Protein AF-W7JWD5-F1 (afdb_monomer_lite)

Secondary structure (DSSP, 8-state):
-HHHHHHHHHHHHHH--S-EEEETHHHHHHHT---TT-PPPEEEES--HHHHGGGSS-SS---TTSS-EEEEEETT-SSS-HHHHHHHHHTSPTTSEEEEEESS-TT-TT--GGGG-

InterPro domains:
  IPR029058 Alpha/Beta hydrolase fold [G3DSA:3.40.50.1820] (2-115)

Structure (mmCIF, N/CA/C/O backbone):
data_AF-W7JWD5-F1
#
_entry.id   AF-W7JWD5-F1
#
loop_
_atom_site.group_PDB
_atom_site.id
_atom_site.type_symbol
_atom_site.label_atom_id
_atom_site.label_alt_id
_atom_site.label_comp_id
_atom_site.label_asym_id
_atom_site.label_entity_id
_atom_site.label_seq_id
_atom_site.pdbx_PDB_ins_code
_atom_site.Cartn_x
_atom_site.Cartn_y
_atom_site.Cartn_z
_atom_site.occupancy
_atom_site.B_iso_or_equiv
_atom_site.auth_seq_id
_atom_site.auth_comp_id
_atom_site.auth_asym_id
_atom_site.auth_atom_id
_atom_site.pdbx_PDB_model_num
ATOM 1 N N . MET A 1 1 ? -1.777 18.213 -0.031 1.00 57.72 1 MET A N 1
ATOM 2 C CA . MET A 1 1 ? -2.114 16.847 0.436 1.00 57.72 1 MET A CA 1
ATOM 3 C C . MET A 1 1 ? -3.135 16.773 1.566 1.00 57.72 1 MET A C 1
ATOM 5 O O . MET A 1 1 ? -4.033 15.953 1.438 1.00 57.72 1 MET A O 1
ATOM 9 N N . LYS A 1 2 ? -3.100 17.628 2.608 1.00 61.34 2 LYS A N 1
ATOM 10 C CA . LYS A 1 2 ? -4.148 17.627 3.662 1.00 61.34 2 LYS A CA 1
ATOM 11 C C . LYS A 1 2 ? -5.584 17.686 3.100 1.00 61.34 2 LYS A C 1
ATOM 13 O O . LYS A 1 2 ? -6.471 17.011 3.607 1.00 61.34 2 LYS A O 1
ATOM 18 N N . LYS A 1 3 ? -5.796 18.429 2.003 1.00 74.75 3 LYS A N 1
ATOM 19 C CA . LYS A 1 3 ? -7.082 18.492 1.282 1.00 74.75 3 LYS A CA 1
ATOM 20 C C . LYS A 1 3 ? -7.479 17.156 0.632 1.00 74.75 3 LYS A C 1
ATOM 22 O O . LYS A 1 3 ? -8.638 16.781 0.725 1.00 74.75 3 LYS A O 1
ATOM 27 N N . SER A 1 4 ? -6.534 16.438 0.022 1.00 71.75 4 SER A N 1
ATOM 28 C CA . SER A 1 4 ? -6.775 15.158 -0.661 1.00 71.75 4 SER A CA 1
ATOM 29 C C . SER A 1 4 ? -7.137 14.043 0.321 1.00 71.75 4 SER A C 1
ATOM 31 O O . SER A 1 4 ? -8.101 13.329 0.083 1.00 71.75 4 SER A O 1
ATOM 33 N N . ILE A 1 5 ? -6.422 13.949 1.451 1.00 80.94 5 ILE A N 1
ATOM 34 C CA . ILE A 1 5 ? -6.737 12.991 2.525 1.00 80.94 5 ILE A CA 1
ATOM 35 C C . ILE A 1 5 ? -8.132 13.282 3.081 1.00 80.94 5 ILE A C 1
ATOM 37 O O . ILE A 1 5 ? -8.979 12.402 3.079 1.00 80.94 5 ILE A O 1
ATOM 41 N N . LYS A 1 6 ? -8.422 14.541 3.434 1.00 85.06 6 LYS A N 1
ATOM 42 C CA . LYS A 1 6 ? -9.740 14.931 3.956 1.00 85.06 6 LYS A CA 1
ATOM 43 C C . LYS A 1 6 ? -10.883 14.636 2.974 1.00 85.06 6 LYS A C 1
ATOM 45 O O . LYS A 1 6 ? -11.952 14.203 3.387 1.00 85.06 6 LYS A O 1
ATOM 50 N 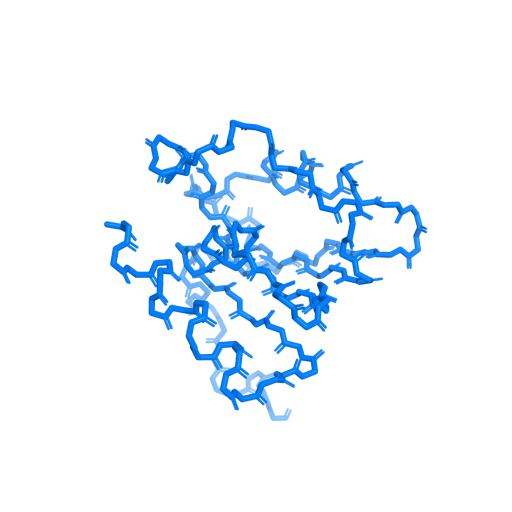N . GLN A 1 7 ? -10.672 14.862 1.676 1.00 87.44 7 GLN A N 1
ATOM 51 C CA . GLN A 1 7 ? -11.659 14.518 0.646 1.00 87.44 7 GLN A CA 1
ATOM 52 C C . GLN A 1 7 ? -11.851 13.002 0.513 1.00 87.44 7 GLN A C 1
ATOM 54 O O . GLN A 1 7 ? -12.981 12.544 0.360 1.00 87.44 7 GLN A O 1
ATOM 59 N N . ALA A 1 8 ? -10.770 12.225 0.583 1.00 88.62 8 ALA A N 1
ATOM 60 C CA . ALA A 1 8 ? -10.841 10.769 0.555 1.00 88.62 8 ALA A CA 1
ATOM 61 C C . ALA A 1 8 ? -11.554 10.215 1.800 1.00 88.62 8 ALA A C 1
ATOM 63 O O . ALA A 1 8 ? -12.441 9.381 1.656 1.00 88.62 8 ALA A O 1
ATOM 64 N N . GLU A 1 9 ? -11.264 10.741 2.994 1.00 91.25 9 GLU A N 1
ATOM 65 C CA . GLU A 1 9 ? -11.966 10.393 4.239 1.00 91.25 9 GLU A CA 1
ATOM 66 C C . GLU A 1 9 ? -13.470 10.664 4.136 1.00 91.25 9 GLU A C 1
ATOM 68 O O . GLU A 1 9 ? -14.274 9.802 4.478 1.00 91.25 9 GLU A O 1
ATOM 73 N N . GLN A 1 10 ? -13.860 11.829 3.604 1.00 91.44 10 GLN A N 1
ATOM 74 C CA . GLN A 1 10 ? -15.269 12.164 3.381 1.00 91.44 10 GLN A CA 1
ATOM 75 C C . GLN A 1 10 ? -15.954 11.174 2.435 1.00 91.44 10 GLN A C 1
ATOM 77 O O . GLN A 1 10 ? -17.085 10.772 2.690 1.00 91.44 10 GLN A O 1
ATOM 82 N N . ARG A 1 11 ? -15.278 10.760 1.356 1.00 91.25 11 ARG A N 1
ATOM 83 C CA . ARG A 1 11 ? -15.831 9.784 0.408 1.00 91.25 11 ARG A CA 1
ATOM 84 C C . ARG A 1 11 ? -15.942 8.392 1.014 1.00 91.25 11 ARG A C 1
ATOM 86 O O . ARG A 1 11 ? -16.990 7.778 0.875 1.00 91.25 11 ARG A O 1
ATOM 93 N N . VAL A 1 12 ? -14.912 7.913 1.710 1.00 93.06 12 VAL A N 1
ATOM 94 C CA . VAL A 1 12 ? -14.963 6.614 2.401 1.00 93.06 12 VAL A CA 1
ATOM 95 C C . VAL A 1 12 ? -16.081 6.606 3.440 1.00 93.06 12 VAL A C 1
ATOM 97 O O . VAL A 1 12 ? -16.812 5.630 3.529 1.00 93.06 12 VAL A O 1
ATOM 100 N N . GLN A 1 13 ? -16.271 7.704 4.174 1.00 92.44 13 GLN A N 1
ATOM 101 C CA . GLN A 1 13 ? -17.366 7.816 5.134 1.00 92.44 13 GLN A CA 1
ATOM 102 C C . GLN A 1 13 ? -18.746 7.846 4.458 1.00 92.44 13 GLN A C 1
ATOM 104 O O . GLN A 1 13 ? -19.688 7.267 4.985 1.00 92.44 13 GLN A O 1
ATOM 109 N N . MET A 1 14 ? -18.876 8.533 3.320 1.00 93.62 14 MET A N 1
ATOM 110 C CA . MET A 1 14 ? -20.146 8.671 2.601 1.00 93.62 14 MET A CA 1
ATOM 111 C C . MET A 1 14 ? -20.579 7.377 1.907 1.00 93.62 14 MET A C 1
ATOM 113 O O . MET A 1 14 ? -21.760 7.050 1.929 1.00 93.62 14 MET A O 1
ATOM 117 N N . TYR A 1 15 ? -19.642 6.679 1.265 1.00 94.06 15 TYR A N 1
ATOM 118 C CA . TYR A 1 15 ? -19.937 5.486 0.469 1.00 94.06 15 TYR A CA 1
ATOM 119 C C . TYR A 1 15 ? -19.786 4.176 1.247 1.00 94.06 15 TYR A C 1
ATOM 121 O O . TYR A 1 15 ? -20.250 3.155 0.761 1.00 94.06 15 TYR A O 1
ATOM 129 N N . ASP A 1 16 ? -19.128 4.208 2.410 1.00 93.31 16 ASP A N 1
ATOM 130 C CA . ASP A 1 16 ? -18.840 3.053 3.271 1.00 93.31 16 ASP A CA 1
ATOM 131 C C . ASP A 1 16 ? -18.414 1.785 2.503 1.00 93.31 16 ASP A C 1
ATOM 133 O O . ASP A 1 16 ? -19.027 0.730 2.649 1.00 93.31 16 ASP A O 1
ATOM 137 N N . PRO A 1 17 ? -17.376 1.868 1.652 1.00 95.31 17 PRO A N 1
ATOM 138 C CA . PRO A 1 17 ? -17.067 0.799 0.714 1.00 95.31 17 PRO A CA 1
ATOM 139 C C . PRO A 1 17 ? -16.616 -0.482 1.426 1.00 95.31 17 PRO A C 1
ATOM 141 O O . PRO A 1 17 ? -15.952 -0.425 2.465 1.00 95.31 17 PRO A O 1
ATOM 144 N N . ASP A 1 18 ? -16.890 -1.632 0.810 1.00 96.25 18 ASP A N 1
ATOM 145 C CA . ASP A 1 18 ? -16.403 -2.935 1.277 1.00 96.25 18 ASP A CA 1
ATOM 146 C C . ASP A 1 18 ? -14.898 -3.116 1.062 1.00 96.25 18 ASP A C 1
ATOM 148 O O . ASP A 1 18 ? -14.258 -3.869 1.787 1.00 96.25 18 ASP A O 1
ATOM 152 N N . VAL A 1 19 ? -14.319 -2.431 0.071 1.00 96.69 19 VAL A N 1
ATOM 153 C CA . VAL A 1 19 ? -12.891 -2.483 -0.278 1.00 96.69 19 VAL A CA 1
ATOM 154 C C . VAL A 1 19 ? -12.430 -1.099 -0.723 1.00 96.69 19 VAL A C 1
ATOM 156 O O . VAL A 1 19 ? -13.152 -0.391 -1.425 1.00 96.69 19 VAL A O 1
ATOM 159 N N . VAL A 1 20 ? -11.206 -0.716 -0.359 1.00 97.38 20 VAL A N 1
ATOM 160 C CA . VAL A 1 20 ? -10.565 0.501 -0.870 1.00 97.38 20 VAL A CA 1
ATOM 161 C C . VAL A 1 20 ? -9.380 0.136 -1.751 1.00 97.38 20 VAL A C 1
ATOM 163 O O . VAL A 1 20 ? -8.465 -0.573 -1.337 1.00 97.38 20 VAL A O 1
ATOM 166 N N . VAL A 1 21 ? -9.389 0.669 -2.971 1.00 97.38 21 VAL A N 1
ATOM 167 C CA . VAL A 1 21 ? -8.299 0.514 -3.934 1.00 97.38 21 VAL A CA 1
ATOM 168 C C . VAL A 1 21 ? -7.533 1.826 -4.028 1.00 97.38 21 VAL A C 1
ATOM 170 O O . VAL A 1 21 ? -8.121 2.889 -4.238 1.00 97.38 21 VAL A O 1
ATOM 173 N N . GLY A 1 22 ? -6.217 1.753 -3.873 1.00 95.56 22 GLY A N 1
ATOM 174 C CA . GLY A 1 22 ? -5.322 2.887 -4.028 1.00 95.56 22 GLY A CA 1
ATOM 175 C C . GLY A 1 22 ? -4.198 2.558 -4.999 1.00 95.56 22 GLY A C 1
ATOM 176 O O . GLY A 1 22 ? -3.542 1.532 -4.865 1.00 95.56 22 GLY A O 1
ATOM 177 N N . ILE A 1 23 ? -3.966 3.451 -5.959 1.00 95.12 23 ILE A N 1
ATOM 178 C CA . ILE A 1 23 ? -2.929 3.308 -6.987 1.00 95.12 23 ILE A CA 1
ATOM 179 C C . ILE A 1 23 ? -1.902 4.426 -6.801 1.00 95.12 23 ILE A C 1
ATOM 181 O O . ILE A 1 23 ? -2.287 5.588 -6.629 1.00 95.12 23 ILE A O 1
ATOM 185 N N . TYR A 1 24 ? -0.612 4.091 -6.804 1.00 93.81 24 TYR A N 1
ATOM 186 C CA . TYR A 1 24 ? 0.498 5.033 -6.639 1.00 93.81 24 TYR A CA 1
ATOM 187 C C . TYR A 1 24 ? 0.353 5.865 -5.357 1.00 93.81 24 TYR A C 1
ATOM 189 O O . TYR A 1 24 ? 0.285 5.350 -4.239 1.00 93.81 24 TYR A O 1
ATOM 197 N N . PHE A 1 25 ? 0.218 7.180 -5.515 1.00 90.75 25 PHE A N 1
ATOM 198 C CA . PHE A 1 25 ? -0.101 8.110 -4.447 1.00 90.75 25 PHE A CA 1
ATOM 199 C C . PHE A 1 25 ? -1.428 7.791 -3.733 1.00 90.75 25 PHE A C 1
ATOM 201 O O . PHE A 1 25 ? -1.534 7.942 -2.516 1.00 90.75 25 PHE A O 1
ATOM 208 N N . GLY A 1 26 ? -2.440 7.322 -4.465 1.00 92.62 26 GLY A N 1
ATOM 209 C CA . GLY A 1 26 ? -3.719 6.903 -3.896 1.00 92.62 26 GLY A CA 1
ATOM 210 C C . GLY A 1 26 ? -3.569 5.747 -2.907 1.00 92.62 26 GLY A C 1
ATOM 211 O O . GLY A 1 26 ? -4.285 5.717 -1.911 1.00 92.62 26 GLY A O 1
ATOM 212 N N . ALA A 1 27 ? -2.597 4.854 -3.123 1.00 94.50 27 ALA A N 1
ATOM 213 C CA . ALA A 1 27 ? -2.258 3.789 -2.181 1.00 94.50 27 ALA A CA 1
ATOM 214 C C . ALA A 1 27 ? -1.751 4.385 -0.859 1.00 94.50 27 ALA A C 1
ATOM 216 O O . ALA A 1 27 ? -2.237 4.046 0.217 1.00 94.50 27 ALA A O 1
ATOM 217 N N . VAL A 1 28 ? -0.841 5.362 -0.946 1.00 91.38 28 VAL A N 1
ATOM 218 C CA . VAL A 1 28 ? -0.311 6.089 0.220 1.00 91.38 28 VAL A CA 1
ATOM 219 C C . VAL A 1 28 ? -1.422 6.803 0.987 1.00 91.38 28 VAL A C 1
ATOM 221 O O . VAL A 1 28 ? -1.464 6.748 2.216 1.00 91.38 28 VAL A O 1
ATOM 224 N N . VAL A 1 29 ? -2.359 7.428 0.275 1.00 91.06 29 VAL A N 1
ATOM 225 C CA . VAL A 1 29 ? -3.542 8.044 0.884 1.00 91.06 29 VAL A CA 1
ATOM 226 C C . VAL A 1 29 ? -4.409 6.995 1.579 1.00 91.06 29 VAL A C 1
ATOM 228 O O . VAL A 1 29 ? -4.720 7.184 2.751 1.00 91.06 29 VAL A O 1
ATOM 231 N N . ALA A 1 30 ? -4.747 5.889 0.907 1.00 93.69 30 ALA A N 1
ATOM 232 C CA . ALA A 1 30 ? -5.612 4.829 1.431 1.00 93.69 30 ALA A CA 1
ATOM 233 C C . ALA A 1 30 ? -5.082 4.212 2.735 1.00 93.69 30 ALA A C 1
ATOM 235 O O . ALA A 1 30 ? -5.864 3.974 3.658 1.00 93.69 30 ALA A O 1
ATOM 236 N N . MET A 1 31 ? -3.764 4.023 2.846 1.00 92.12 31 MET A N 1
ATOM 237 C CA . MET A 1 31 ? -3.106 3.523 4.062 1.00 92.12 31 MET A CA 1
ATOM 238 C C . MET A 1 31 ? -3.234 4.495 5.248 1.00 92.12 31 MET A C 1
ATOM 240 O O . MET A 1 31 ? -3.313 4.071 6.401 1.00 92.12 31 MET A O 1
ATOM 244 N N . ASN A 1 32 ? -3.307 5.800 4.971 1.00 89.50 32 ASN A N 1
ATOM 245 C CA . ASN A 1 32 ? -3.255 6.869 5.971 1.00 89.50 32 ASN A CA 1
ATOM 246 C C . ASN A 1 32 ? -4.617 7.519 6.276 1.00 89.50 32 ASN A C 1
ATOM 248 O O . ASN A 1 32 ? -4.661 8.503 7.015 1.00 89.50 32 ASN A O 1
ATOM 252 N N . LEU A 1 33 ? -5.727 7.009 5.729 1.00 89.81 33 LEU A N 1
ATOM 253 C CA . LEU A 1 33 ? -7.056 7.544 6.043 1.00 89.81 33 LEU A CA 1
ATOM 254 C C . LEU A 1 33 ? -7.459 7.234 7.488 1.00 89.81 33 LEU A C 1
ATOM 256 O O . LEU A 1 33 ? -7.205 6.141 8.013 1.00 89.81 33 LEU A O 1
ATOM 260 N N . ASN A 1 34 ? -8.189 8.168 8.095 1.00 89.56 34 ASN A N 1
ATOM 261 C CA . ASN A 1 34 ? -8.914 7.920 9.330 1.00 89.56 34 ASN A CA 1
ATOM 262 C C . ASN A 1 34 ? -10.265 7.231 9.049 1.00 89.56 34 ASN A C 1
ATOM 264 O O . ASN A 1 34 ? -11.290 7.879 8.824 1.00 89.56 34 ASN A O 1
ATOM 268 N N . TYR A 1 35 ? -10.261 5.897 9.054 1.00 90.56 35 TYR A N 1
ATOM 269 C CA . TYR A 1 35 ? -11.450 5.074 8.819 1.00 90.56 35 TYR A CA 1
ATOM 270 C C . TYR A 1 35 ? -12.388 5.076 10.034 1.00 90.56 35 TYR A C 1
ATOM 272 O O . TYR A 1 35 ? -12.258 4.250 10.936 1.00 90.56 35 TYR A O 1
ATOM 280 N N . ARG A 1 36 ? -13.368 5.986 10.043 1.00 89.31 36 ARG A N 1
ATOM 281 C CA . ARG A 1 36 ? -14.345 6.106 11.143 1.00 89.31 36 ARG A CA 1
ATOM 282 C C . ARG A 1 36 ? -15.284 4.903 11.274 1.00 89.31 36 ARG A C 1
ATOM 284 O O . ARG A 1 36 ? -15.647 4.557 12.390 1.00 89.31 36 ARG A O 1
ATOM 291 N N . ASN A 1 37 ? -15.623 4.251 10.162 1.00 89.19 37 ASN A N 1
ATOM 292 C CA . ASN A 1 37 ? -16.501 3.072 10.128 1.00 89.19 37 ASN A CA 1
ATOM 293 C C . ASN A 1 37 ? -15.708 1.749 10.161 1.00 89.19 37 ASN A C 1
ATOM 295 O O . ASN A 1 37 ? -16.159 0.730 9.646 1.00 89.19 37 ASN A O 1
ATOM 299 N N . GLY A 1 38 ? -14.498 1.773 10.725 1.00 91.50 38 GLY A N 1
ATOM 300 C CA . GLY A 1 38 ? -13.592 0.628 10.736 1.00 91.50 38 GLY A CA 1
ATOM 301 C C . GLY A 1 38 ? -12.744 0.511 9.467 1.00 91.50 38 GLY A C 1
ATOM 302 O O . GLY A 1 38 ? -13.129 0.932 8.374 1.00 91.50 38 GLY A O 1
ATOM 303 N N . LYS A 1 39 ? -11.540 -0.045 9.635 1.00 94.31 39 LYS A N 1
ATOM 304 C CA . LYS A 1 39 ? -10.582 -0.289 8.550 1.00 94.31 39 LYS A CA 1
ATOM 305 C C . LYS A 1 39 ? -11.195 -1.246 7.521 1.00 94.31 39 LYS A C 1
ATOM 307 O O . LYS A 1 39 ? -11.763 -2.270 7.892 1.00 94.31 39 LYS A O 1
ATOM 312 N N . LYS A 1 40 ? -11.056 -0.920 6.235 1.00 95.69 40 LYS A N 1
ATOM 313 C CA . LYS A 1 40 ? -11.557 -1.731 5.113 1.00 95.69 40 LYS A CA 1
ATOM 314 C C . LYS A 1 40 ? -10.414 -2.527 4.474 1.00 95.69 40 LYS A C 1
ATOM 316 O O . LYS A 1 40 ? -9.282 -2.052 4.526 1.00 95.69 40 LYS A O 1
ATOM 321 N N . PRO A 1 41 ? -10.667 -3.698 3.869 1.00 97.75 41 PRO A N 1
ATOM 322 C CA . PRO A 1 41 ? -9.688 -4.373 3.029 1.00 97.75 41 PRO A CA 1
ATOM 323 C C . PRO A 1 41 ? -9.063 -3.425 2.001 1.00 97.75 41 PRO A C 1
ATOM 325 O O . PRO A 1 41 ? -9.756 -2.574 1.432 1.00 97.75 41 PRO A O 1
ATOM 328 N N . LEU A 1 42 ? -7.761 -3.578 1.767 1.00 98.00 42 LEU A N 1
ATOM 329 C CA . LEU A 1 42 ? -6.999 -2.727 0.858 1.00 98.00 42 LEU A CA 1
ATOM 330 C C . LEU A 1 42 ? -6.491 -3.495 -0.356 1.00 98.00 42 LEU A C 1
ATOM 332 O O . LEU A 1 42 ? -5.994 -4.613 -0.233 1.00 98.00 42 LEU A O 1
ATOM 336 N N . ILE A 1 43 ? -6.530 -2.829 -1.507 1.00 98.31 43 ILE A N 1
ATOM 337 C CA . ILE A 1 43 ? -5.733 -3.189 -2.680 1.00 98.31 43 ILE A CA 1
ATOM 338 C C . ILE A 1 43 ? -4.820 -2.006 -2.992 1.00 98.31 43 ILE A C 1
ATOM 340 O O . ILE A 1 43 ? -5.291 -0.903 -3.280 1.00 98.31 43 ILE A O 1
ATOM 344 N N . LEU A 1 44 ? -3.516 -2.228 -2.891 1.00 97.69 44 LEU A N 1
ATOM 345 C CA . LEU A 1 44 ? -2.476 -1.219 -3.037 1.00 97.69 44 LEU A CA 1
ATOM 346 C C . LEU A 1 44 ? -1.659 -1.530 -4.287 1.00 97.69 44 LEU A C 1
ATOM 348 O O . LEU A 1 44 ? -0.918 -2.505 -4.310 1.00 97.69 44 LEU A O 1
ATOM 352 N N . VAL A 1 45 ? -1.794 -0.704 -5.320 1.00 97.31 45 VAL A N 1
ATOM 353 C CA . VAL A 1 45 ? -1.118 -0.896 -6.610 1.00 97.31 45 VAL A CA 1
ATOM 354 C C . VAL A 1 45 ? 0.068 0.060 -6.702 1.00 97.31 45 VAL A C 1
ATOM 356 O O . VAL A 1 45 ? -0.123 1.277 -6.613 1.00 97.31 45 VAL A O 1
ATOM 359 N N . SER A 1 46 ? 1.278 -0.487 -6.845 1.00 96.19 46 SER A N 1
ATOM 360 C CA . SER A 1 46 ? 2.565 0.230 -6.856 1.00 96.19 46 SER A CA 1
ATOM 361 C C . SER A 1 46 ? 2.642 1.348 -5.803 1.00 96.19 46 SER A C 1
ATOM 363 O O . SER A 1 46 ? 2.717 2.535 -6.147 1.00 96.19 46 SER A O 1
ATOM 365 N N . PRO A 1 47 ? 2.551 1.014 -4.501 1.00 94.69 47 PRO A N 1
ATOM 366 C CA . PRO A 1 47 ? 2.436 2.004 -3.437 1.00 94.69 47 PRO A CA 1
ATOM 367 C C . PRO A 1 47 ? 3.705 2.855 -3.305 1.00 94.69 47 PRO A C 1
ATOM 369 O O . PRO A 1 47 ? 4.691 2.448 -2.698 1.00 94.69 47 PRO A O 1
ATOM 372 N N . SER A 1 48 ? 3.659 4.094 -3.800 1.00 91.25 48 SER A N 1
ATOM 373 C CA . SER A 1 48 ? 4.822 4.994 -3.886 1.00 91.25 48 SER A CA 1
ATOM 374 C C . SER A 1 48 ? 5.194 5.651 -2.545 1.00 91.25 48 SER A C 1
ATOM 376 O O . SER A 1 48 ? 5.295 6.877 -2.438 1.00 91.25 48 SER A O 1
ATOM 378 N N . VAL A 1 49 ? 5.367 4.846 -1.493 1.00 88.50 49 VAL A N 1
ATOM 379 C CA . VAL A 1 49 ? 5.563 5.303 -0.109 1.00 88.50 49 VAL A CA 1
ATOM 380 C C . VAL A 1 49 ? 6.766 6.228 -0.003 1.00 88.50 49 VAL A C 1
ATOM 382 O O . VAL A 1 49 ? 6.581 7.372 0.393 1.00 88.50 49 VAL A O 1
ATOM 385 N N . LYS A 1 50 ? 7.964 5.814 -0.441 1.00 83.75 50 LYS A N 1
ATOM 386 C CA . LYS A 1 50 ? 9.188 6.647 -0.382 1.00 83.75 50 LYS A CA 1
ATOM 387 C C . LYS A 1 50 ? 9.014 8.023 -1.031 1.00 83.75 50 LYS A C 1
ATOM 389 O O . LYS A 1 50 ? 9.470 9.027 -0.487 1.00 83.75 50 LYS A O 1
ATOM 394 N N . THR A 1 51 ? 8.305 8.090 -2.156 1.00 84.56 51 THR A N 1
ATOM 395 C CA . THR A 1 51 ? 8.047 9.346 -2.876 1.00 84.56 51 THR A CA 1
ATOM 396 C C . THR A 1 51 ? 7.173 10.304 -2.065 1.00 84.56 51 THR A C 1
ATOM 398 O O . THR A 1 51 ? 7.390 11.520 -2.089 1.00 84.56 51 THR A O 1
ATOM 401 N N . PHE A 1 52 ? 6.195 9.772 -1.324 1.00 83.62 52 PHE A N 1
ATOM 402 C CA . PHE A 1 52 ? 5.170 10.575 -0.654 1.00 83.62 52 PHE A CA 1
ATOM 403 C C . PHE A 1 52 ? 5.211 10.548 0.882 1.00 83.62 52 PHE A C 1
ATOM 405 O O . PHE A 1 52 ? 4.419 11.249 1.511 1.00 83.62 52 PHE A O 1
ATOM 412 N N . GLN A 1 53 ? 6.162 9.833 1.487 1.00 77.38 53 GLN A N 1
ATOM 413 C CA . GLN A 1 53 ? 6.305 9.651 2.938 1.00 77.38 53 GLN A CA 1
ATOM 414 C C . GLN A 1 53 ? 6.461 10.984 3.676 1.00 77.38 53 GLN A C 1
ATOM 416 O O . GLN A 1 53 ? 5.831 11.217 4.698 1.00 77.38 53 GLN A O 1
ATOM 421 N N . LYS A 1 54 ? 7.216 11.934 3.109 1.00 75.00 54 LYS A N 1
ATOM 422 C CA . LYS A 1 54 ? 7.384 13.287 3.682 1.00 75.00 54 LYS A CA 1
ATOM 423 C C . LYS A 1 54 ? 6.084 14.089 3.804 1.00 75.00 54 LYS A C 1
ATOM 425 O O . LYS A 1 54 ? 6.062 15.158 4.408 1.00 75.00 54 LYS A O 1
ATOM 430 N N . PHE A 1 55 ? 5.016 13.622 3.168 1.00 72.31 55 PHE A N 1
ATOM 431 C CA . PHE A 1 55 ? 3.716 14.267 3.191 1.00 72.31 55 PHE A CA 1
ATOM 432 C C . PHE A 1 55 ? 2.665 13.471 3.981 1.00 72.31 55 PHE A C 1
ATOM 434 O O . PHE A 1 55 ? 1.542 13.963 4.156 1.00 72.31 55 PHE A O 1
ATOM 441 N N . THR A 1 56 ? 3.006 12.271 4.457 1.00 70.19 56 THR A N 1
ATOM 442 C CA . THR A 1 56 ? 2.230 11.521 5.449 1.00 70.19 56 THR A CA 1
ATOM 443 C C . THR A 1 56 ? 2.714 11.896 6.849 1.00 70.19 56 THR A C 1
ATOM 445 O O . THR A 1 56 ? 3.846 12.326 7.032 1.00 70.19 56 THR A O 1
ATOM 448 N N . HIS A 1 57 ? 1.833 11.820 7.852 1.00 65.88 57 HIS A N 1
ATOM 449 C CA . HIS A 1 57 ? 2.222 12.085 9.251 1.00 65.88 57 HIS A CA 1
ATOM 450 C C . HIS A 1 57 ? 2.777 10.821 9.933 1.00 65.88 57 HIS A C 1
ATOM 452 O O . HIS A 1 57 ? 3.261 10.900 11.055 1.00 65.88 57 HIS A O 1
ATOM 458 N N . ASN A 1 58 ? 2.730 9.679 9.238 1.00 65.69 58 ASN A N 1
ATOM 459 C CA . ASN A 1 58 ? 3.254 8.399 9.686 1.00 65.69 58 ASN A CA 1
ATOM 460 C C . ASN A 1 58 ? 4.505 8.068 8.877 1.00 65.69 58 ASN A C 1
ATOM 462 O O . ASN A 1 58 ? 4.436 7.972 7.647 1.00 65.69 58 ASN A O 1
ATOM 466 N N . LEU A 1 59 ? 5.628 7.945 9.583 1.00 65.19 59 LEU A N 1
ATOM 467 C CA . LEU A 1 59 ? 6.898 7.489 9.022 1.00 65.19 59 LEU A CA 1
ATOM 468 C C . LEU A 1 59 ? 6.888 5.970 8.840 1.00 65.19 59 LEU A C 1
ATOM 470 O O . LEU A 1 59 ? 7.323 5.501 7.793 1.00 65.19 59 LEU A O 1
ATOM 474 N N . ASP A 1 60 ? 6.282 5.247 9.780 1.00 72.31 60 ASP A N 1
ATOM 475 C CA . ASP A 1 60 ? 6.136 3.797 9.731 1.00 72.31 60 ASP A CA 1
ATOM 476 C C . ASP A 1 60 ? 4.682 3.455 9.400 1.00 72.31 60 ASP A C 1
ATOM 478 O O . ASP A 1 60 ? 3.760 3.737 10.173 1.00 72.31 60 ASP A O 1
ATOM 482 N N . ILE A 1 61 ? 4.453 2.914 8.203 1.00 80.44 61 ILE A N 1
ATOM 483 C CA . ILE A 1 61 ? 3.124 2.453 7.807 1.00 80.44 61 ILE A CA 1
ATOM 484 C C . ILE A 1 61 ? 2.928 1.053 8.378 1.00 80.44 61 ILE A C 1
ATOM 486 O O . ILE A 1 61 ? 3.549 0.105 7.915 1.00 80.44 61 ILE A O 1
ATOM 490 N N . ASP A 1 62 ? 2.031 0.938 9.352 1.00 87.88 62 ASP A N 1
ATOM 491 C CA . ASP A 1 62 ? 1.597 -0.342 9.902 1.00 87.88 62 ASP A CA 1
ATOM 492 C C . ASP A 1 62 ? 0.273 -0.782 9.262 1.00 87.88 62 ASP A C 1
ATOM 494 O O . ASP A 1 62 ? -0.771 -0.133 9.416 1.00 87.88 62 ASP A O 1
ATOM 498 N N . LEU A 1 63 ? 0.317 -1.899 8.532 1.00 94.56 63 LEU A N 1
ATOM 499 C CA . LEU A 1 63 ? -0.848 -2.483 7.877 1.00 94.56 63 LEU A CA 1
ATOM 500 C C . LEU A 1 63 ? -1.552 -3.549 8.731 1.00 94.56 63 LEU A C 1
ATOM 502 O O . LEU A 1 63 ? -2.579 -4.085 8.309 1.00 94.56 63 LEU A O 1
ATOM 506 N N . SER A 1 64 ? -1.073 -3.820 9.949 1.00 95.00 64 SER A N 1
ATOM 507 C CA . SER A 1 64 ? -1.565 -4.910 10.799 1.00 95.00 64 SER A CA 1
ATOM 508 C C . SER A 1 64 ? -3.025 -4.783 11.233 1.00 95.00 64 SER A C 1
ATOM 510 O O . SER A 1 64 ? -3.701 -5.779 11.506 1.00 95.00 64 SER A O 1
ATOM 512 N N . THR A 1 65 ? -3.526 -3.548 11.271 1.00 93.62 65 THR A N 1
ATOM 513 C CA . THR A 1 65 ? -4.896 -3.220 11.687 1.00 93.62 65 THR A CA 1
ATOM 514 C C . THR A 1 65 ? -5.925 -3.364 10.567 1.00 93.62 65 THR A C 1
ATOM 516 O O . THR A 1 65 ? -7.128 -3.292 10.829 1.00 93.62 65 THR A O 1
ATOM 519 N N . PHE A 1 66 ? -5.487 -3.561 9.320 1.00 96.56 66 PHE A N 1
ATOM 520 C CA . PHE A 1 66 ? -6.393 -3.776 8.199 1.00 96.56 66 PHE A CA 1
ATOM 521 C C . PHE A 1 66 ? -6.872 -5.238 8.160 1.00 96.56 66 PHE A C 1
ATOM 523 O O . PHE A 1 66 ? -6.116 -6.155 8.483 1.00 96.56 66 PHE A O 1
ATOM 530 N N . PRO A 1 67 ? -8.138 -5.488 7.778 1.00 96.94 67 PRO A N 1
ATOM 531 C CA . PRO A 1 67 ? -8.701 -6.839 7.794 1.00 96.94 67 PRO A CA 1
ATOM 532 C C . PRO A 1 67 ? -8.053 -7.759 6.753 1.00 96.94 67 PRO A C 1
ATOM 534 O O . PRO A 1 67 ? -7.864 -8.943 7.030 1.00 96.94 67 PRO A O 1
ATOM 537 N N . TYR A 1 68 ? -7.709 -7.216 5.581 1.00 98.00 68 TYR A N 1
ATOM 538 C CA . TYR A 1 68 ? -6.953 -7.907 4.542 1.00 98.00 68 TYR A CA 1
ATOM 539 C C . TYR A 1 68 ? -6.237 -6.900 3.631 1.00 98.00 68 TYR A C 1
ATOM 541 O O . TYR A 1 68 ? -6.794 -5.833 3.355 1.00 98.00 68 TYR A O 1
ATOM 549 N N . VAL A 1 69 ? -5.039 -7.224 3.140 1.00 98.38 69 VAL A N 1
ATOM 550 C CA . VAL A 1 69 ? -4.274 -6.356 2.229 1.00 98.38 69 VAL A CA 1
ATOM 551 C C . VAL A 1 69 ? -3.723 -7.132 1.036 1.00 98.38 69 VAL A C 1
ATOM 553 O O . VAL A 1 69 ? -3.039 -8.139 1.192 1.00 98.38 69 VAL A O 1
ATOM 556 N N . ILE A 1 70 ? -3.966 -6.622 -0.167 1.00 98.50 70 ILE A N 1
ATOM 557 C CA . ILE A 1 70 ? -3.295 -7.056 -1.393 1.00 98.50 70 ILE A CA 1
ATOM 558 C C . ILE A 1 70 ? -2.360 -5.937 -1.828 1.00 98.50 70 ILE A C 1
ATOM 560 O O . ILE A 1 70 ? -2.807 -4.810 -2.035 1.00 98.50 70 ILE A O 1
ATOM 564 N N . ILE A 1 71 ? -1.080 -6.249 -1.986 1.00 98.12 71 ILE A N 1
ATOM 565 C CA . ILE A 1 71 ? -0.109 -5.357 -2.618 1.00 98.12 71 ILE A CA 1
ATOM 566 C C . ILE A 1 71 ? 0.163 -5.900 -4.015 1.00 98.12 71 ILE A C 1
ATOM 568 O O . ILE A 1 71 ? 0.460 -7.080 -4.156 1.00 98.12 71 ILE A O 1
ATOM 572 N N . VAL A 1 72 ? 0.043 -5.058 -5.034 1.00 97.69 72 VAL A N 1
ATOM 573 C CA . VAL A 1 72 ? 0.367 -5.387 -6.425 1.00 97.69 72 VAL A CA 1
ATOM 574 C C . VAL A 1 72 ? 1.532 -4.509 -6.851 1.00 97.69 72 VAL A C 1
ATOM 576 O O . VAL A 1 72 ? 1.470 -3.295 -6.646 1.00 97.69 72 VAL A O 1
ATOM 579 N N . ASN A 1 73 ? 2.584 -5.097 -7.419 1.00 96.94 73 ASN A N 1
ATOM 580 C CA . ASN A 1 73 ? 3.728 -4.337 -7.919 1.00 96.94 73 ASN A CA 1
ATOM 581 C C . ASN A 1 73 ? 4.265 -4.898 -9.238 1.00 96.94 73 ASN A C 1
ATOM 583 O O . ASN A 1 73 ? 4.272 -6.113 -9.453 1.00 96.94 73 ASN A O 1
ATOM 587 N N . GLY A 1 74 ? 4.763 -4.010 -10.097 1.00 95.12 74 GLY A N 1
ATOM 588 C CA . GLY A 1 74 ? 5.542 -4.393 -11.270 1.00 95.12 74 GLY A CA 1
ATOM 589 C C . GLY A 1 74 ? 6.925 -4.920 -10.871 1.00 95.12 74 GLY A C 1
ATOM 590 O O . GLY A 1 74 ? 7.592 -4.334 -10.018 1.00 95.12 74 GLY A O 1
ATOM 591 N N . SER A 1 75 ? 7.384 -6.017 -11.478 1.00 94.25 75 SER A N 1
ATOM 592 C CA . SER A 1 75 ? 8.737 -6.556 -11.269 1.00 94.25 75 SER A CA 1
ATOM 593 C C . SER A 1 75 ? 9.828 -5.575 -11.691 1.00 94.25 75 SER A C 1
ATOM 595 O O . SER A 1 75 ? 10.921 -5.598 -11.131 1.00 94.25 75 SER A O 1
ATOM 597 N N . ASP A 1 76 ? 9.511 -4.717 -12.662 1.00 94.38 76 ASP A N 1
ATOM 598 C CA . ASP A 1 76 ? 10.422 -3.755 -13.276 1.00 94.38 76 ASP A CA 1
ATOM 599 C C . ASP A 1 76 ? 10.136 -2.322 -12.764 1.00 94.38 76 ASP A C 1
ATOM 601 O O . ASP A 1 76 ? 10.614 -1.334 -13.327 1.00 94.38 76 ASP A O 1
ATOM 605 N N . ASP A 1 77 ? 9.340 -2.183 -11.693 1.00 93.81 77 ASP A N 1
ATOM 606 C CA . ASP A 1 77 ? 8.991 -0.899 -11.084 1.00 93.81 77 ASP A CA 1
ATOM 607 C C . ASP A 1 77 ? 10.195 -0.287 -10.345 1.00 93.81 77 ASP A C 1
ATOM 609 O O . ASP A 1 77 ? 10.610 -0.722 -9.268 1.00 93.81 77 ASP A O 1
ATOM 613 N N . THR A 1 78 ? 10.759 0.771 -10.930 1.00 90.75 78 THR A N 1
ATOM 614 C CA . THR A 1 78 ? 11.888 1.521 -10.355 1.00 90.75 78 THR A CA 1
ATOM 615 C C . THR A 1 78 ? 11.453 2.665 -9.435 1.00 90.75 78 THR A C 1
ATOM 617 O O . T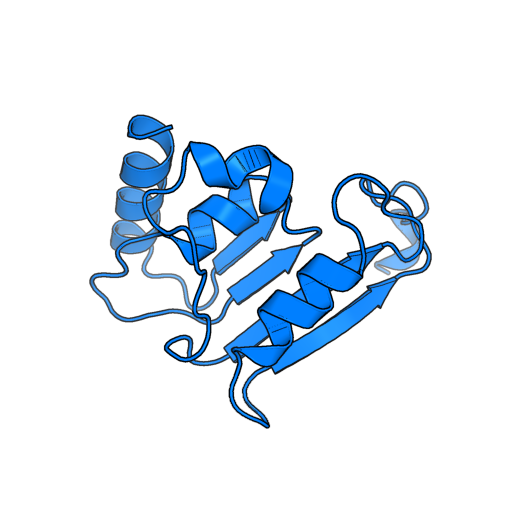HR A 1 78 ? 12.276 3.196 -8.688 1.00 90.75 78 THR A O 1
ATOM 620 N N . ILE A 1 79 ? 10.171 3.047 -9.460 1.00 90.81 79 ILE A N 1
ATOM 621 C CA . ILE A 1 79 ? 9.604 4.123 -8.632 1.00 90.81 79 ILE A CA 1
ATOM 622 C C . ILE A 1 79 ? 9.174 3.568 -7.272 1.00 90.81 79 ILE A C 1
ATOM 624 O O . ILE A 1 79 ? 9.384 4.214 -6.242 1.00 90.81 79 ILE A O 1
ATOM 628 N N . THR A 1 80 ? 8.605 2.363 -7.263 1.00 91.62 80 THR A N 1
ATOM 629 C CA . THR A 1 80 ? 8.282 1.582 -6.066 1.00 91.62 80 THR A CA 1
ATOM 630 C C . THR A 1 80 ? 9.125 0.305 -6.067 1.00 91.62 80 THR A C 1
ATOM 632 O O . THR A 1 80 ? 8.665 -0.739 -6.530 1.00 91.62 80 THR A O 1
ATOM 635 N N . PRO A 1 81 ? 10.371 0.367 -5.553 1.00 92.06 81 PRO A N 1
ATOM 636 C CA . PRO A 1 81 ? 11.238 -0.802 -5.498 1.00 92.06 81 PRO A CA 1
ATOM 637 C C . PRO A 1 81 ? 10.600 -1.936 -4.697 1.00 92.06 81 PRO A C 1
ATOM 639 O O . PRO A 1 81 ? 9.914 -1.680 -3.705 1.00 92.06 81 PRO A O 1
ATOM 642 N N . MET A 1 82 ? 10.908 -3.182 -5.064 1.00 93.12 82 MET A N 1
ATOM 643 C CA . MET A 1 82 ? 10.365 -4.375 -4.400 1.00 93.12 82 MET A CA 1
ATOM 644 C C . MET A 1 82 ? 10.546 -4.361 -2.878 1.00 93.12 82 MET A C 1
ATOM 646 O O . MET A 1 82 ? 9.622 -4.707 -2.151 1.00 93.12 82 MET A O 1
ATOM 650 N N . SER A 1 83 ? 11.680 -3.845 -2.393 1.00 93.00 83 SER A N 1
ATOM 651 C CA . SER A 1 83 ? 11.959 -3.732 -0.957 1.00 93.00 83 SER A CA 1
ATOM 652 C C . SER A 1 83 ? 10.906 -2.938 -0.185 1.00 93.00 83 SER A C 1
ATOM 654 O O . SER A 1 83 ? 10.652 -3.240 0.973 1.00 93.00 83 SER A O 1
ATOM 656 N N . ILE A 1 84 ? 10.239 -1.966 -0.816 1.00 92.19 84 ILE A N 1
ATOM 657 C CA . ILE A 1 84 ? 9.115 -1.256 -0.193 1.00 92.19 84 ILE A CA 1
ATOM 658 C C . ILE A 1 84 ? 7.900 -2.159 -0.031 1.00 92.19 84 ILE A C 1
ATOM 660 O O . ILE A 1 84 ? 7.215 -2.095 0.986 1.00 92.19 84 ILE A O 1
ATOM 664 N N . CYS A 1 85 ? 7.621 -2.999 -1.022 1.00 94.62 85 CYS A N 1
ATOM 665 C CA . CYS A 1 85 ? 6.528 -3.955 -0.935 1.00 94.62 85 CYS A CA 1
ATOM 666 C C . CYS A 1 85 ? 6.820 -5.025 0.123 1.00 94.62 85 CYS A C 1
ATOM 668 O O . CYS A 1 85 ? 5.918 -5.357 0.890 1.00 94.62 85 CYS A O 1
ATOM 670 N N . ASP A 1 86 ? 8.072 -5.484 0.214 1.00 94.88 86 ASP A N 1
ATOM 671 C CA . ASP A 1 86 ? 8.536 -6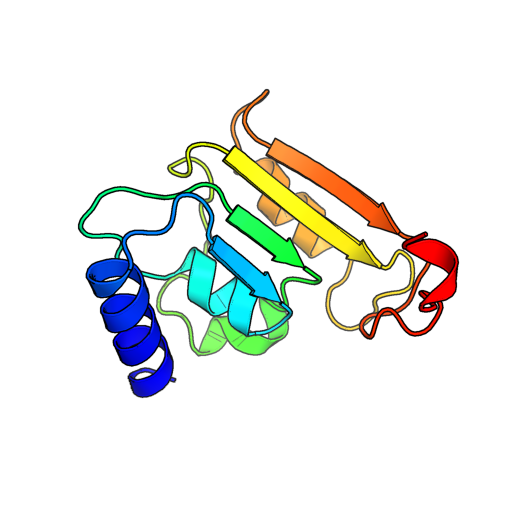.416 1.248 1.00 94.88 86 ASP A CA 1
ATOM 672 C C .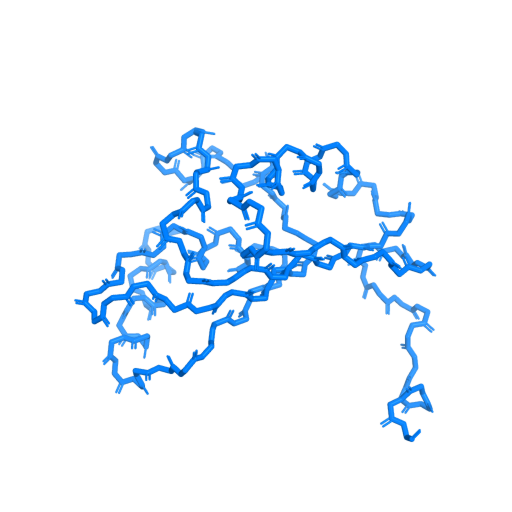 ASP A 1 86 ? 8.399 -5.815 2.658 1.00 94.88 86 ASP A C 1
ATOM 674 O O . ASP A 1 86 ? 7.865 -6.455 3.565 1.00 94.88 86 ASP A O 1
ATOM 678 N N . GLU A 1 87 ? 8.812 -4.557 2.841 1.00 93.44 87 GLU A N 1
ATOM 679 C CA . GLU A 1 87 ? 8.638 -3.824 4.099 1.00 93.44 87 GLU A CA 1
ATOM 680 C C . GLU A 1 87 ? 7.152 -3.727 4.474 1.00 93.44 87 GLU A C 1
ATOM 682 O O . GLU A 1 87 ? 6.766 -4.102 5.581 1.00 93.44 87 GLU A O 1
ATOM 687 N N . LEU A 1 88 ? 6.290 -3.298 3.547 1.00 94.50 88 LEU A N 1
ATOM 688 C CA . LEU A 1 88 ? 4.856 -3.154 3.803 1.00 94.50 88 LEU A CA 1
ATOM 689 C C . LEU A 1 88 ? 4.190 -4.490 4.145 1.00 94.50 88 LEU A C 1
ATOM 691 O O . LEU A 1 88 ? 3.471 -4.571 5.145 1.00 94.50 88 LEU A O 1
ATOM 695 N N . ILE A 1 89 ? 4.421 -5.537 3.345 1.00 96.19 89 ILE A N 1
ATOM 696 C CA . ILE A 1 89 ? 3.787 -6.842 3.568 1.00 96.19 89 ILE A CA 1
ATOM 697 C C . ILE A 1 89 ? 4.272 -7.486 4.869 1.00 96.19 89 ILE A C 1
ATOM 699 O O . ILE A 1 89 ? 3.497 -8.187 5.512 1.00 96.19 89 ILE A O 1
ATOM 703 N N . SER A 1 90 ? 5.500 -7.190 5.314 1.00 95.69 90 SER A N 1
ATOM 704 C CA . SER A 1 90 ? 6.023 -7.691 6.591 1.00 95.69 90 SER A CA 1
ATOM 705 C C . SER A 1 90 ? 5.247 -7.187 7.816 1.00 95.69 90 SER A C 1
ATOM 707 O O . SER A 1 90 ? 5.237 -7.850 8.851 1.00 95.69 90 SER A O 1
ATOM 709 N N . THR A 1 91 ? 4.548 -6.050 7.697 1.00 95.44 91 THR A N 1
ATOM 710 C CA . THR A 1 91 ? 3.680 -5.516 8.764 1.00 95.44 91 THR A CA 1
ATOM 711 C C . THR A 1 91 ? 2.311 -6.200 8.817 1.00 95.44 91 THR A C 1
ATOM 713 O O . THR A 1 91 ? 1.569 -6.041 9.786 1.00 95.44 91 THR A O 1
ATOM 716 N N . VAL A 1 92 ? 1.949 -6.975 7.790 1.00 96.75 92 VAL A N 1
ATOM 717 C CA . VAL A 1 92 ? 0.651 -7.646 7.703 1.00 96.75 92 VAL A CA 1
ATOM 718 C C . VAL A 1 92 ? 0.716 -9.010 8.407 1.00 96.75 92 VAL A C 1
ATOM 720 O O . VAL A 1 92 ? 1.578 -9.828 8.084 1.00 96.75 92 VAL A O 1
ATOM 723 N N . PRO A 1 93 ? -0.210 -9.319 9.337 1.00 96.38 93 PRO A N 1
ATOM 724 C CA . PRO A 1 93 ? -0.287 -10.630 9.967 1.00 96.38 93 PRO A CA 1
ATOM 725 C C . PRO A 1 93 ? -0.426 -11.761 8.945 1.00 96.38 93 PRO A C 1
ATOM 727 O O . PRO A 1 93 ? -1.128 -11.629 7.939 1.00 96.38 93 PRO A O 1
ATOM 730 N N . LEU A 1 94 ? 0.181 -12.911 9.246 1.00 94.38 94 LEU A N 1
ATOM 731 C CA . LEU A 1 94 ? 0.082 -14.104 8.405 1.00 94.38 94 LEU A CA 1
ATOM 732 C C . LEU A 1 94 ? -1.384 -14.454 8.104 1.00 94.38 94 LEU A C 1
ATOM 734 O O . LEU A 1 94 ? -2.239 -14.455 8.990 1.00 94.38 94 LEU A O 1
ATOM 738 N N . GLY A 1 95 ? -1.672 -14.734 6.831 1.00 94.88 95 GLY A N 1
ATOM 739 C CA . GLY A 1 95 ? -3.023 -15.026 6.344 1.00 94.88 95 GLY A CA 1
ATOM 740 C C . GLY A 1 95 ? -3.919 -13.798 6.131 1.00 94.88 95 GLY A C 1
ATOM 741 O O . GLY A 1 95 ? -5.024 -13.956 5.618 1.00 94.88 95 GLY A O 1
ATOM 742 N N . LYS A 1 96 ? -3.461 -12.582 6.467 1.00 97.06 96 LYS A N 1
ATOM 743 C CA . LYS A 1 96 ? -4.200 -11.324 6.249 1.00 97.06 96 LYS A CA 1
ATOM 744 C C . LYS A 1 96 ? -3.657 -10.468 5.109 1.00 97.06 96 LYS A C 1
ATOM 746 O O . LYS A 1 96 ? -4.074 -9.324 4.941 1.00 97.06 96 LYS A O 1
ATOM 751 N N . GLY A 1 97 ? -2.757 -11.000 4.294 1.00 97.44 97 GLY A N 1
ATOM 752 C CA . GLY A 1 97 ? -2.367 -10.312 3.077 1.00 97.44 97 GLY A CA 1
ATOM 753 C C . GLY A 1 97 ? -1.570 -11.155 2.111 1.00 97.44 97 GLY A C 1
ATOM 754 O O . GLY A 1 97 ? -1.235 -12.307 2.393 1.00 97.44 97 GLY A O 1
ATOM 755 N N . ARG A 1 98 ? -1.302 -10.554 0.955 1.00 97.62 98 ARG A N 1
ATOM 756 C CA . ARG A 1 98 ? -0.492 -11.129 -0.117 1.00 97.62 98 ARG A CA 1
ATOM 757 C C . ARG A 1 98 ? 0.188 -10.039 -0.938 1.00 97.62 98 ARG A C 1
ATOM 759 O O . ARG A 1 98 ? -0.350 -8.938 -1.081 1.00 97.62 98 ARG A O 1
ATOM 766 N N . LEU A 1 99 ? 1.346 -10.383 -1.485 1.00 97.50 99 LEU A N 1
ATOM 767 C CA . LEU A 1 99 ? 2.095 -9.585 -2.445 1.00 97.50 99 LEU A CA 1
ATOM 768 C C . LEU A 1 99 ? 2.021 -10.281 -3.809 1.00 97.50 99 LEU A C 1
ATOM 770 O O . LEU A 1 99 ? 2.441 -11.427 -3.940 1.00 97.50 99 LEU A O 1
ATOM 774 N N . GLU A 1 100 ? 1.462 -9.591 -4.794 1.00 96.88 100 GLU A N 1
ATOM 775 C CA . GLU A 1 100 ? 1.273 -10.057 -6.165 1.00 96.88 100 GLU A CA 1
ATOM 776 C C . GLU A 1 100 ? 2.234 -9.302 -7.085 1.00 96.88 100 GLU A C 1
ATOM 778 O O . GLU A 1 100 ? 2.185 -8.071 -7.178 1.00 96.88 100 GLU A O 1
ATOM 783 N N . ILE A 1 101 ? 3.117 -10.035 -7.764 1.00 94.88 101 ILE A N 1
ATOM 784 C CA . ILE A 1 101 ? 4.119 -9.449 -8.657 1.00 94.88 101 ILE A CA 1
ATOM 785 C C . ILE A 1 101 ? 3.723 -9.701 -10.103 1.00 94.88 101 ILE A C 1
ATOM 787 O O . ILE A 1 101 ? 3.537 -10.843 -10.520 1.00 94.88 101 ILE A O 1
ATOM 791 N N . VAL A 1 102 ? 3.629 -8.622 -10.874 1.00 92.75 102 VAL A N 1
ATOM 792 C CA . VAL A 1 102 ? 3.318 -8.658 -12.305 1.00 92.75 102 VAL A CA 1
ATOM 793 C C . VAL A 1 102 ? 4.580 -8.310 -13.081 1.00 92.75 102 VAL A C 1
ATOM 795 O O . VAL A 1 102 ? 5.329 -7.429 -12.670 1.00 92.75 102 VAL A O 1
ATOM 798 N N . HIS A 1 103 ? 4.842 -8.982 -14.203 1.00 91.56 103 HIS A N 1
ATOM 799 C CA . HIS A 1 103 ? 6.013 -8.670 -15.022 1.00 91.56 103 HIS A CA 1
ATOM 800 C C . HIS A 1 103 ? 5.812 -7.386 -15.843 1.00 91.56 103 HIS A C 1
ATOM 802 O O . HIS A 1 103 ? 5.569 -7.440 -17.047 1.00 91.56 103 HIS A O 1
ATOM 808 N N . ASP A 1 104 ? 5.904 -6.228 -15.194 1.00 92.31 104 ASP A N 1
ATOM 809 C CA . ASP A 1 104 ? 5.637 -4.915 -15.782 1.00 92.31 104 ASP A CA 1
ATOM 810 C C . ASP A 1 104 ? 6.399 -3.788 -15.060 1.00 92.31 104 ASP A C 1
ATOM 812 O O . ASP A 1 104 ? 7.048 -4.022 -14.036 1.00 92.31 104 ASP A O 1
ATOM 816 N N . ASP A 1 105 ? 6.325 -2.576 -15.609 1.00 91.12 105 ASP A N 1
ATOM 817 C CA . ASP A 1 105 ? 6.853 -1.346 -15.020 1.00 91.12 105 ASP A CA 1
ATOM 818 C C . ASP A 1 105 ? 5.836 -0.651 -14.088 1.00 91.12 105 ASP A C 1
ATOM 820 O O . ASP A 1 105 ? 4.716 -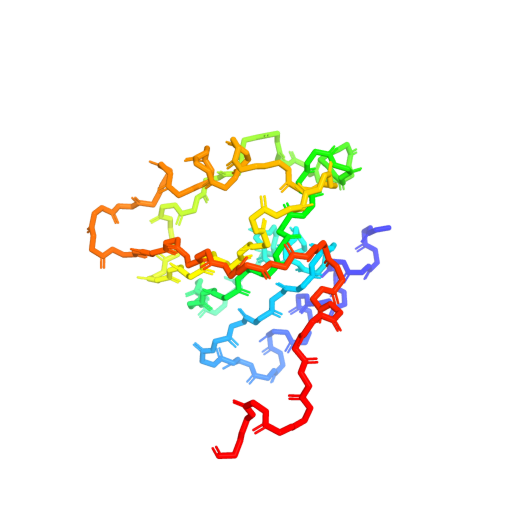1.120 -13.885 1.00 91.12 105 ASP A O 1
ATOM 824 N N . HIS A 1 106 ? 6.220 0.501 -13.522 1.00 89.75 106 HIS A N 1
ATOM 825 C CA . HIS A 1 106 ? 5.359 1.289 -12.630 1.00 89.75 106 HIS A CA 1
ATOM 826 C C . HIS A 1 106 ? 4.015 1.673 -13.254 1.00 89.75 106 HIS A C 1
ATOM 828 O O . HIS A 1 106 ? 3.058 1.897 -12.532 1.00 89.75 106 HIS A O 1
ATOM 834 N N . SER A 1 107 ? 3.945 1.817 -14.577 1.00 88.88 107 SER A N 1
ATOM 835 C CA . SER A 1 107 ? 2.745 2.261 -15.286 1.00 88.88 107 SER A CA 1
ATOM 836 C C . SER A 1 107 ? 1.836 1.117 -15.725 1.00 88.88 107 SER A C 1
ATOM 838 O O . SER A 1 107 ? 0.735 1.389 -16.205 1.00 88.88 107 SER A O 1
ATOM 840 N N . TYR A 1 108 ? 2.272 -0.132 -15.535 1.00 88.12 108 TYR A N 1
ATOM 841 C CA . TYR A 1 108 ? 1.592 -1.332 -16.011 1.00 88.12 108 TYR A CA 1
ATOM 842 C C . TYR A 1 108 ? 1.320 -1.287 -17.525 1.00 88.12 108 TYR A C 1
ATOM 844 O O . TYR A 1 108 ? 0.229 -1.615 -17.994 1.00 88.12 108 TYR A O 1
ATOM 852 N N . SER A 1 109 ? 2.302 -0.805 -18.296 1.00 83.44 109 SER A N 1
ATOM 853 C CA . SER A 1 109 ? 2.153 -0.543 -19.732 1.00 83.44 109 SER A CA 1
ATOM 854 C C . SER A 1 109 ? 2.064 -1.810 -20.589 1.00 83.44 109 SER A C 1
ATOM 856 O O . SER A 1 109 ? 1.597 -1.746 -21.732 1.00 83.44 109 SER A O 1
ATOM 858 N N . LYS A 1 110 ? 2.498 -2.964 -20.067 1.00 81.44 110 LYS A N 1
ATOM 859 C CA . LYS A 1 110 ? 2.411 -4.251 -20.768 1.00 81.44 110 LYS A CA 1
ATOM 860 C C . LYS A 1 110 ? 1.028 -4.894 -20.629 1.00 81.44 110 LYS A C 1
ATOM 862 O O . LYS A 1 110 ? 0.716 -5.746 -21.460 1.00 81.44 110 LYS A O 1
ATOM 867 N N . LEU A 1 111 ? 0.203 -4.472 -19.663 1.00 78.69 111 LEU A N 1
ATOM 868 C CA . LEU A 1 111 ? -1.197 -4.893 -19.553 1.00 78.69 111 LEU A CA 1
ATOM 869 C C . LEU A 1 111 ? -2.049 -4.248 -20.654 1.00 78.69 111 LEU A C 1
ATOM 871 O O . LEU A 1 111 ? -2.162 -3.027 -20.764 1.00 78.69 111 LEU A O 1
ATOM 875 N N . LYS A 1 112 ? -2.689 -5.083 -21.469 1.00 81.88 112 LYS A N 1
ATOM 876 C CA . LYS A 1 112 ? -3.567 -4.677 -22.570 1.00 81.88 112 LYS A CA 1
ATOM 877 C C . LYS A 1 112 ? -5.009 -5.038 -22.259 1.00 81.88 112 LYS A C 1
ATOM 879 O O . LYS A 1 112 ? -5.280 -5.977 -21.523 1.00 81.88 112 LYS A O 1
ATOM 884 N N . GLU A 1 113 ? -5.959 -4.360 -22.907 1.00 80.94 113 GLU A N 1
ATOM 885 C CA . GLU A 1 113 ? -7.389 -4.702 -22.801 1.00 80.94 113 GLU A CA 1
ATOM 886 C C . GLU A 1 113 ? -7.683 -6.186 -23.091 1.00 80.94 113 GLU A C 1
ATOM 888 O O . GLU A 1 113 ? -8.626 -6.749 -22.541 1.00 80.94 113 GLU A O 1
ATOM 893 N N . SER A 1 114 ? -6.875 -6.831 -23.939 1.00 82.50 114 SER A N 1
ATOM 894 C CA . SER A 1 114 ? -6.986 -8.260 -24.244 1.00 82.50 114 SER A CA 1
ATOM 895 C C . SER A 1 114 ? -6.733 -9.174 -23.050 1.00 82.50 114 SER A C 1
ATOM 897 O O . SER A 1 114 ? -7.234 -10.292 -23.056 1.00 82.50 114 SER A O 1
ATOM 899 N N . ASP A 1 115 ? -5.984 -8.717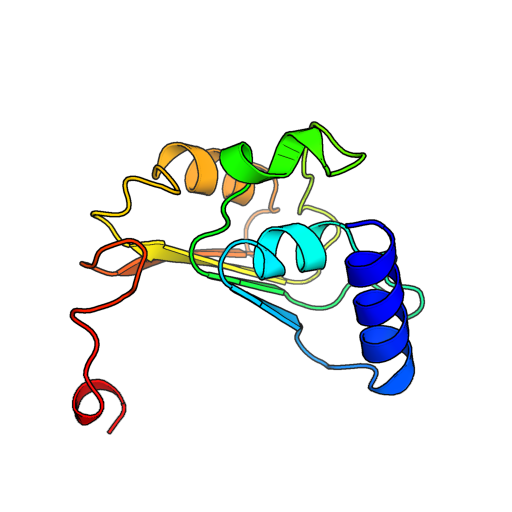 -22.050 1.00 77.81 115 ASP A N 1
ATOM 900 C CA . ASP A 1 115 ? -5.571 -9.532 -20.904 1.00 77.81 115 ASP A CA 1
ATOM 901 C C . ASP A 1 115 ? -6.674 -9.627 -19.835 1.00 77.81 115 ASP A C 1
ATOM 903 O O . ASP A 1 115 ? -6.579 -10.426 -18.908 1.00 77.81 115 ASP A O 1
ATOM 907 N N . PHE A 1 116 ? -7.737 -8.825 -19.974 1.00 75.81 116 PHE A N 1
ATOM 908 C CA . PHE A 1 116 ? -8.876 -8.760 -19.051 1.00 75.81 116 PHE A CA 1
ATOM 909 C C . PHE A 1 116 ? -10.129 -9.489 -19.573 1.00 75.81 116 PHE A C 1
ATOM 911 O O . PHE A 1 116 ? -11.206 -9.328 -18.991 1.00 75.81 116 PHE A O 1
ATOM 918 N N . LYS A 1 117 ? -10.014 -10.234 -20.683 1.00 56.72 117 LYS A N 1
ATOM 919 C CA . LYS A 1 117 ? -11.108 -11.004 -21.298 1.00 56.72 117 LYS A CA 1
ATOM 920 C C . LYS A 1 117 ? -11.106 -12.470 -20.891 1.00 56.72 117 LYS A C 1
ATOM 922 O O . LYS A 1 117 ? -10.013 -13.072 -20.856 1.00 56.72 117 LYS A O 1
#

Sequence (117 aa):
MKKSIKQAEQRVQMYDPDVVVGIYFGAVVAMNLNYRNGKKPLILVSPSVKTFQKFTHNLDIDLSTFPYVIIVNGSDDTITPMSICDELISTVPLGKGRLEIVHDDHSYSKLKESDFK

Organism: Plasmodium falciparum (isolate NF54) (NCBI:txid5843)

Foldseek 3Di:
DVVVLVVVLVVCVVVVDQEDEAAAVRLVSLLQHDNPVAAHEYEYELHQCVVCVVVGPDVQRQPQRHQAYEYEYAPAEPSRDVVNVVSHVVNHPPPRYDYHYDPAYSVRVVDDPVVVD

pLDDT: mean 89.51, std 9.2, range [56.72, 98.5]

Radius of gyration: 14.09 Å; chains: 1; bounding box: 32×34×36 Å